Protein AF-A0A1E4FTL5-F1 (afdb_monomer_lite)

Secondary structure (DSSP, 8-state):
-------------------------------------EEETTEEE-TT-EEEETTEEEEE-TTS-EEE-SSPPS-EEETTEEE-TT-EEE-TTSSS-EEEEPTTS-EEEE-----

Radius of gyration: 32.44 Å; chains: 1; bounding box: 100×29×73 Å

Sequence (115 aa):
MEALMKRVFGHFLLTIFLASAVPVPAGEQPSFVEQRRCWLGSVSYSPGATARAGNAVMVCTADFTWSPTEAWASGCIHAGRFYAPGDLKRDFVQQEEATRCLLDGTWDVLLDERD

Structure (mmCIF, N/CA/C/O backbone):
data_AF-A0A1E4FTL5-F1
#
_entry.id   AF-A0A1E4FTL5-F1
#
loop_
_atom_site.group_PDB
_atom_site.id
_atom_site.type_symbol
_atom_site.label_atom_id
_atom_site.label_alt_id
_atom_site.label_comp_id
_atom_site.label_asym_id
_atom_site.label_entity_id
_atom_site.label_seq_id
_atom_site.pdbx_PDB_ins_code
_atom_site.Cartn_x
_atom_site.Cartn_y
_atom_site.Cartn_z
_atom_site.occupancy
_atom_site.B_iso_or_equiv
_atom_site.auth_seq_id
_atom_site.auth_comp_id
_atom_site.auth_asym_id
_atom_site.auth_atom_id
_atom_site.pdbx_PDB_model_num
ATOM 1 N N . MET A 1 1 ? -85.412 2.363 -22.809 1.00 32.53 1 MET A N 1
ATOM 2 C CA . MET A 1 1 ? -85.912 2.291 -24.198 1.00 32.53 1 MET A CA 1
ATOM 3 C C . MET A 1 1 ? -85.221 3.422 -24.942 1.00 32.53 1 MET A C 1
ATOM 5 O O . MET A 1 1 ? -85.556 4.564 -24.684 1.00 32.53 1 MET A O 1
ATOM 9 N N . GLU A 1 2 ? -84.006 3.177 -25.436 1.00 40.50 2 GLU A N 1
ATOM 10 C CA . GLU A 1 2 ? -83.690 2.745 -26.820 1.00 40.50 2 GLU A CA 1
ATOM 11 C C . GLU A 1 2 ? -83.562 3.948 -27.774 1.00 40.50 2 GLU A C 1
ATOM 13 O O . GLU A 1 2 ? -84.376 4.863 -27.713 1.00 40.50 2 GLU A O 1
ATOM 18 N N . ALA A 1 3 ? -82.567 3.870 -28.672 1.00 42.88 3 ALA A N 1
ATOM 19 C CA . ALA A 1 3 ? -82.222 4.795 -29.767 1.00 42.88 3 ALA A CA 1
ATOM 20 C C . ALA A 1 3 ? -81.357 6.025 -29.364 1.00 42.88 3 ALA A C 1
ATOM 22 O O . ALA A 1 3 ? -81.639 6.708 -28.394 1.00 42.88 3 ALA A O 1
ATOM 23 N N . LEU A 1 4 ? -80.282 6.420 -30.057 1.00 42.94 4 LEU A N 1
ATOM 24 C CA . LEU A 1 4 ? -79.728 5.980 -31.334 1.00 42.94 4 LEU A CA 1
ATOM 25 C C . LEU A 1 4 ? -78.285 6.496 -31.481 1.00 42.94 4 LEU A C 1
ATOM 27 O O . LEU A 1 4 ? -77.978 7.659 -31.233 1.00 42.94 4 LEU A O 1
ATOM 31 N N . MET A 1 5 ? -77.424 5.606 -31.952 1.00 49.00 5 MET A N 1
ATOM 32 C CA . MET A 1 5 ? -76.042 5.812 -32.368 1.00 49.00 5 MET A CA 1
ATOM 33 C C . MET 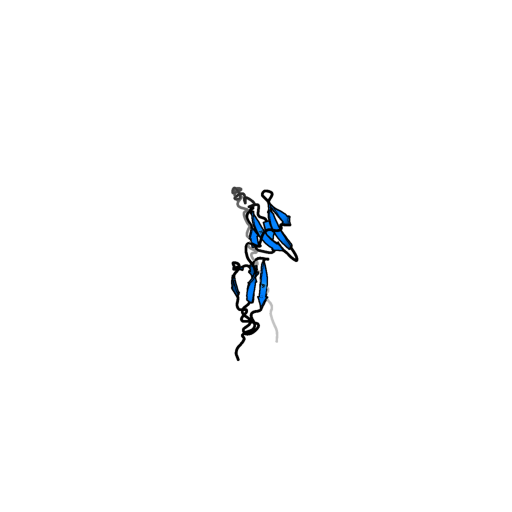A 1 5 ? -75.891 6.862 -33.484 1.00 49.00 5 MET A C 1
ATOM 35 O O . MET A 1 5 ? -76.590 6.792 -34.492 1.00 49.00 5 MET A O 1
ATOM 39 N N . LYS A 1 6 ? -74.890 7.750 -33.382 1.00 42.69 6 LYS A N 1
ATOM 40 C CA . LYS A 1 6 ? -74.298 8.440 -34.543 1.00 42.69 6 LYS A CA 1
ATOM 41 C C . LYS A 1 6 ? -72.782 8.557 -34.379 1.00 42.69 6 LYS A C 1
ATOM 43 O O . LYS A 1 6 ? -72.269 9.372 -33.623 1.00 42.69 6 LYS A O 1
ATOM 48 N N . ARG A 1 7 ? -72.082 7.674 -35.094 1.00 54.59 7 ARG A N 1
ATOM 49 C CA . ARG A 1 7 ? -70.632 7.688 -35.309 1.00 54.59 7 ARG A CA 1
ATOM 50 C C . ARG A 1 7 ? -70.252 8.941 -36.100 1.00 54.59 7 ARG A C 1
ATOM 52 O O . ARG A 1 7 ? -70.823 9.163 -37.163 1.00 54.59 7 ARG A O 1
ATOM 59 N N . VAL A 1 8 ? -69.246 9.683 -35.645 1.00 53.75 8 VAL A N 1
ATOM 60 C CA . VAL A 1 8 ? -68.483 10.598 -36.504 1.00 53.75 8 VAL A CA 1
ATOM 61 C C . VAL A 1 8 ? -67.003 10.311 -36.284 1.00 53.75 8 VAL A C 1
ATOM 63 O O . VAL A 1 8 ? -66.440 10.561 -35.224 1.00 53.75 8 VAL A O 1
ATOM 66 N N . PHE A 1 9 ? -66.420 9.689 -37.303 1.00 54.00 9 PHE A N 1
ATOM 67 C CA . PHE A 1 9 ? -64.992 9.482 -37.503 1.00 54.00 9 PHE A CA 1
ATOM 68 C C . PHE A 1 9 ? -64.299 10.853 -37.583 1.00 54.00 9 PHE A C 1
ATOM 70 O O . PHE A 1 9 ? -64.701 11.686 -38.393 1.00 54.00 9 PHE A O 1
ATOM 77 N N . GLY A 1 10 ? -63.268 11.095 -36.774 1.00 45.31 10 GLY A N 1
ATOM 78 C CA . GLY A 1 10 ? -62.590 12.393 -36.719 1.00 45.31 10 GLY A CA 1
ATOM 79 C C . GLY A 1 10 ? -61.112 12.268 -36.370 1.00 45.31 10 GLY A C 1
ATOM 80 O O . GLY A 1 10 ? -60.734 12.501 -35.233 1.00 45.31 10 GLY A O 1
ATOM 81 N N . HIS A 1 11 ? -60.318 11.844 -37.357 1.00 50.56 11 HIS A N 1
ATOM 82 C CA . HIS A 1 11 ? -58.875 12.066 -37.539 1.00 50.56 11 HIS A CA 1
ATOM 83 C C . HIS A 1 11 ? -58.004 12.213 -36.276 1.00 50.56 11 HIS A C 1
ATOM 85 O O . HIS A 1 11 ? -57.739 13.315 -35.800 1.00 50.56 11 HIS A O 1
ATOM 91 N N . PHE A 1 12 ? -57.447 11.089 -35.819 1.00 51.59 12 PHE A N 1
ATOM 92 C CA . PHE A 1 12 ? -56.285 11.079 -34.932 1.00 51.59 12 PHE A CA 1
ATOM 93 C C . PHE A 1 12 ? -55.058 11.516 -35.754 1.00 51.59 12 PHE A C 1
ATOM 95 O O . PHE A 1 12 ? -54.462 10.718 -36.477 1.00 51.59 12 PHE A O 1
ATOM 102 N N . LEU A 1 13 ? -54.736 12.812 -35.729 1.00 55.56 13 LEU A N 1
ATOM 103 C CA . LEU A 1 13 ? -53.515 13.359 -36.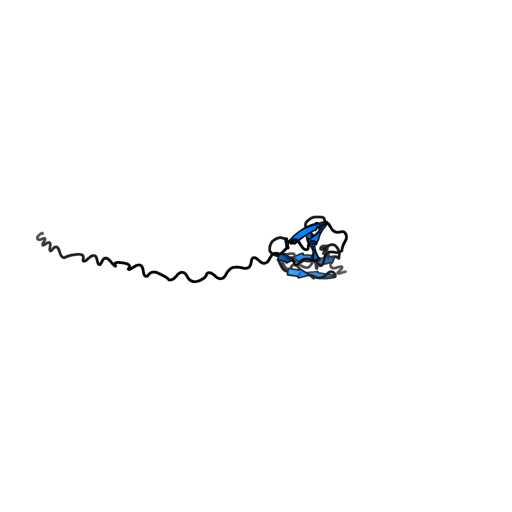324 1.00 55.56 13 LEU A CA 1
ATOM 104 C C . LEU A 1 13 ? -52.303 12.812 -35.555 1.00 55.56 13 LEU A C 1
ATOM 106 O O . LEU A 1 13 ? -51.952 13.308 -34.488 1.00 55.56 13 LEU A O 1
ATOM 110 N N . LEU A 1 14 ? -51.678 11.767 -36.098 1.00 55.28 14 LEU A N 1
ATOM 111 C CA . LEU A 1 14 ? -50.377 11.276 -35.656 1.00 55.28 14 LEU A CA 1
ATOM 112 C C . LEU A 1 14 ? -49.299 12.243 -36.167 1.00 55.28 14 LEU A C 1
ATOM 114 O O . LEU A 1 14 ? -48.852 12.149 -37.309 1.00 55.28 14 LEU A O 1
ATOM 118 N N . THR A 1 15 ? -48.891 13.198 -35.336 1.00 60.56 15 THR A N 1
ATOM 119 C CA . THR A 1 15 ? -47.719 14.044 -35.585 1.00 60.56 15 THR A CA 1
ATOM 120 C C . THR A 1 15 ? -46.451 13.204 -35.447 1.00 60.56 15 THR A C 1
ATOM 122 O O . THR A 1 15 ? -45.962 12.943 -34.351 1.00 60.56 15 THR A O 1
ATOM 125 N N . ILE A 1 16 ? -45.907 12.763 -36.580 1.00 66.81 16 ILE A N 1
ATOM 126 C CA . ILE A 1 16 ? -44.579 12.151 -36.649 1.00 66.81 16 ILE A CA 1
ATOM 127 C C . ILE A 1 16 ? -43.552 13.275 -36.473 1.00 66.81 16 ILE A C 1
ATOM 129 O O . ILE A 1 16 ? -43.338 14.080 -37.378 1.00 66.81 16 ILE A O 1
ATOM 133 N N . PHE A 1 17 ? -42.915 13.341 -35.303 1.00 57.47 17 PHE A N 1
ATOM 134 C CA . PHE A 1 17 ? -41.693 14.121 -35.122 1.00 57.47 17 PHE A CA 1
ATOM 135 C C . PHE A 1 17 ? -40.572 13.444 -35.923 1.00 57.47 17 PHE A C 1
ATOM 137 O O . PHE A 1 17 ? -40.035 12.420 -35.504 1.00 57.47 17 PHE A O 1
ATOM 144 N N . LEU A 1 18 ? -40.219 13.998 -37.088 1.00 62.72 18 LEU A N 1
ATOM 145 C CA . LEU A 1 18 ? -38.964 13.650 -37.751 1.00 62.72 18 LEU A CA 1
ATOM 146 C C . LEU A 1 18 ? -37.811 14.200 -36.905 1.00 62.72 18 LEU A C 1
ATOM 148 O O . LEU A 1 18 ? -37.569 15.405 -36.875 1.00 62.72 18 LEU A O 1
ATOM 152 N N . ALA A 1 19 ? -37.094 13.311 -36.219 1.00 64.75 19 ALA A N 1
ATOM 153 C CA . ALA A 1 19 ? -35.821 13.640 -35.598 1.00 64.75 19 ALA A CA 1
ATOM 154 C C . ALA A 1 19 ? -34.792 13.909 -36.707 1.00 64.75 19 ALA A C 1
ATOM 156 O O . ALA A 1 19 ? -34.275 12.984 -37.332 1.00 64.75 19 ALA A O 1
ATOM 157 N N . SER A 1 20 ? -34.503 15.180 -36.984 1.00 62.09 20 SER A N 1
ATOM 158 C CA . SER A 1 20 ? -33.351 15.549 -37.802 1.00 62.09 20 SER A CA 1
ATOM 159 C C . SER A 1 20 ? -32.084 15.209 -37.018 1.00 62.09 20 SER A C 1
ATOM 161 O O . SER A 1 20 ? -31.793 15.850 -36.006 1.00 62.09 20 SER A O 1
ATOM 163 N N . ALA A 1 21 ? -31.342 14.195 -37.461 1.00 65.50 21 ALA A N 1
ATOM 164 C CA . ALA A 1 21 ? -30.012 13.911 -36.944 1.00 65.50 21 ALA A CA 1
ATOM 165 C C . ALA A 1 21 ? -29.097 15.095 -37.286 1.00 65.50 21 ALA A C 1
ATOM 167 O O . ALA A 1 21 ? -28.711 15.281 -38.439 1.00 65.50 21 ALA A O 1
ATOM 168 N N . VAL A 1 22 ? -28.799 15.934 -36.296 1.00 72.44 22 VAL A N 1
ATOM 169 C CA . VAL A 1 22 ? -27.805 16.999 -36.444 1.00 72.44 22 VAL A CA 1
ATOM 170 C C . VAL A 1 22 ? -26.428 16.330 -36.366 1.00 72.44 22 VAL A C 1
ATOM 172 O O . VAL A 1 22 ? -26.156 15.665 -35.363 1.00 72.44 22 VAL A O 1
ATOM 175 N N . PRO A 1 23 ? -25.564 16.434 -37.390 1.00 66.12 23 PRO A N 1
ATOM 176 C CA . PRO A 1 23 ? -24.225 15.869 -37.318 1.00 66.12 23 PRO A CA 1
ATOM 177 C C . PRO A 1 23 ? -23.425 16.620 -36.249 1.00 66.12 23 PRO A C 1
ATOM 179 O O . PRO A 1 23 ? -23.183 17.821 -36.362 1.00 66.12 23 PRO A O 1
ATOM 182 N N . VAL A 1 24 ? -23.039 15.910 -35.191 1.00 75.94 24 VAL A N 1
ATOM 183 C CA . VAL A 1 24 ? -22.119 16.429 -34.177 1.00 75.94 24 VAL A CA 1
ATOM 184 C C . VAL A 1 24 ? -20.709 16.375 -34.778 1.00 75.94 24 VAL A C 1
ATOM 186 O O . VAL A 1 24 ? -20.305 15.303 -35.235 1.00 75.94 24 VAL A O 1
ATOM 189 N N . PRO A 1 25 ? -19.951 17.488 -34.827 1.00 69.19 25 PRO A N 1
ATOM 190 C CA . PRO A 1 25 ? -18.556 17.438 -35.244 1.00 69.19 25 PRO A CA 1
ATOM 191 C C . PRO A 1 25 ? -17.786 16.541 -34.272 1.00 69.19 25 PRO A C 1
ATOM 193 O O . PRO A 1 25 ? -17.994 16.623 -33.061 1.00 69.19 25 PRO A O 1
ATOM 196 N N . ALA A 1 26 ? -16.919 15.676 -34.797 1.00 71.50 26 ALA A N 1
ATOM 197 C CA . ALA A 1 26 ? -16.037 14.847 -33.987 1.00 71.50 26 ALA A CA 1
ATOM 198 C C . ALA A 1 26 ? -15.146 15.763 -33.135 1.00 71.50 26 ALA A C 1
ATOM 200 O O . ALA A 1 26 ? -14.174 16.331 -33.624 1.00 71.50 26 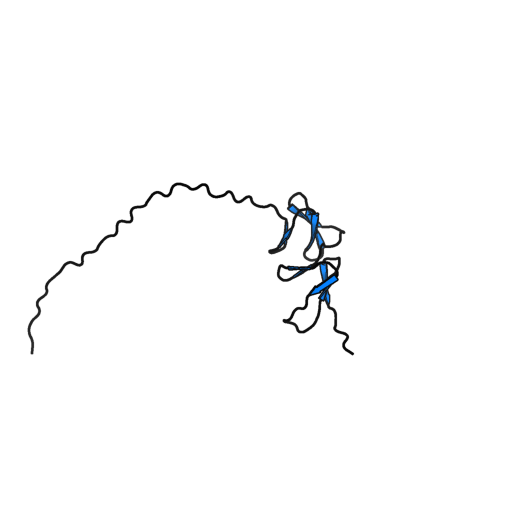ALA A O 1
ATOM 201 N N . GLY A 1 27 ? -15.536 15.977 -31.879 1.00 67.69 27 GLY A N 1
ATOM 202 C CA . GLY A 1 27 ? -14.694 16.646 -30.905 1.00 67.69 27 GLY A CA 1
ATOM 203 C C . GLY A 1 27 ? -13.501 15.750 -30.609 1.00 67.69 27 GLY A C 1
ATOM 204 O O . GLY A 1 27 ? -13.674 14.550 -30.397 1.00 67.69 27 GLY A O 1
ATOM 205 N N . GLU A 1 28 ? -12.305 16.330 -30.608 1.00 66.88 28 GLU A N 1
ATOM 206 C CA . GLU A 1 28 ? -11.085 15.671 -30.154 1.00 66.88 28 GLU A CA 1
ATOM 207 C C . GLU A 1 28 ? -11.338 15.138 -28.734 1.00 66.88 28 GLU A C 1
ATOM 209 O O . GLU A 1 28 ? -11.489 15.907 -27.780 1.00 66.88 28 GLU A O 1
ATOM 214 N N . GLN A 1 29 ? -11.480 13.818 -28.590 1.00 68.62 29 GLN A N 1
ATOM 215 C CA . GLN A 1 29 ? -11.573 13.207 -27.270 1.00 68.62 29 GLN A CA 1
ATOM 216 C C . GLN A 1 29 ? -10.260 13.513 -26.545 1.00 68.62 29 GLN A C 1
ATOM 218 O O . GLN A 1 29 ? -9.200 13.221 -27.105 1.00 68.62 29 GLN A O 1
ATOM 223 N N . PRO A 1 30 ? -10.289 14.084 -25.326 1.00 62.50 30 PRO A N 1
ATOM 224 C CA . PRO A 1 30 ? -9.066 14.287 -24.571 1.00 62.50 30 PRO A CA 1
ATOM 225 C C . PRO A 1 30 ? -8.389 12.927 -24.427 1.00 62.50 30 PRO A C 1
ATOM 227 O O . PRO A 1 30 ? -8.983 11.980 -23.905 1.00 62.50 30 PRO A O 1
ATOM 230 N N . SER A 1 31 ? -7.170 12.813 -24.948 1.00 62.12 31 SER A N 1
ATOM 231 C CA . SER A 1 31 ? -6.372 11.612 -24.781 1.00 62.12 31 SER A CA 1
ATOM 232 C C . SER A 1 31 ? -6.147 11.426 -23.285 1.00 62.12 31 SER A C 1
ATOM 234 O O . SER A 1 31 ? -5.483 12.222 -22.619 1.00 62.12 31 SER A O 1
ATOM 236 N N . PHE A 1 32 ? -6.764 10.390 -22.723 1.00 62.72 32 PHE A N 1
ATOM 237 C CA . PHE A 1 32 ? -6.435 9.963 -21.378 1.00 62.72 32 PHE A CA 1
ATOM 238 C C . PHE A 1 32 ? -4.991 9.470 -21.423 1.00 62.72 32 PHE A C 1
ATOM 240 O O . PHE A 1 32 ? -4.701 8.416 -21.987 1.00 62.72 32 PHE A O 1
ATOM 247 N N . VAL A 1 33 ? -4.067 10.260 -20.878 1.00 65.44 33 VAL A N 1
ATOM 248 C CA . VAL A 1 33 ? -2.725 9.762 -20.594 1.00 65.44 33 VAL A CA 1
ATOM 249 C C . VAL A 1 33 ? -2.898 8.742 -19.482 1.00 65.44 33 VAL A C 1
ATOM 251 O O . VAL A 1 33 ? -3.120 9.112 -18.329 1.00 65.44 33 VAL A O 1
ATOM 254 N N . GLU A 1 34 ? -2.835 7.460 -19.833 1.00 69.38 34 GLU A N 1
ATOM 255 C CA . GLU A 1 34 ? -2.833 6.382 -18.856 1.00 69.38 34 GLU A CA 1
ATOM 256 C C . GLU A 1 34 ? -1.616 6.569 -17.945 1.00 69.38 34 GLU A C 1
ATOM 258 O O . GLU A 1 34 ? -0.467 6.327 -18.324 1.00 69.38 34 GLU A O 1
ATOM 263 N N . GLN A 1 35 ? -1.854 7.106 -16.746 1.00 75.75 35 GLN A N 1
ATOM 264 C CA . GLN A 1 35 ? -0.799 7.276 -15.761 1.00 75.75 35 GLN A CA 1
ATOM 265 C C . GLN A 1 35 ? -0.361 5.888 -15.307 1.00 75.75 35 GLN A C 1
ATOM 267 O O . GLN A 1 35 ? -1.050 5.234 -14.525 1.00 75.75 35 GLN A O 1
ATOM 272 N N . ARG A 1 36 ? 0.804 5.447 -15.788 1.00 90.25 36 ARG A N 1
ATOM 273 C CA . ARG A 1 36 ? 1.412 4.202 -15.324 1.00 90.25 36 ARG A CA 1
ATOM 274 C C . ARG A 1 36 ? 1.737 4.330 -13.833 1.00 90.25 36 ARG A C 1
ATOM 276 O O . ARG A 1 36 ? 2.381 5.287 -13.401 1.00 90.25 36 ARG A O 1
ATOM 283 N N . ARG A 1 37 ? 1.226 3.390 -13.042 1.00 94.50 37 ARG A N 1
ATOM 284 C CA . ARG A 1 37 ? 1.365 3.294 -11.582 1.00 94.50 37 ARG A CA 1
ATOM 285 C C . ARG A 1 37 ? 1.383 1.821 -11.207 1.00 94.50 37 ARG A C 1
ATOM 287 O O . ARG A 1 37 ? 0.764 1.012 -11.897 1.00 94.50 37 ARG A O 1
ATOM 294 N N . CYS A 1 38 ? 2.010 1.491 -10.085 1.00 93.88 38 CYS A N 1
ATOM 295 C CA . CYS A 1 38 ? 1.749 0.202 -9.459 1.00 93.88 38 CYS A CA 1
ATOM 296 C C . CYS A 1 38 ? 0.447 0.296 -8.664 1.00 93.88 38 CYS A C 1
ATOM 298 O O . CYS A 1 38 ? 0.246 1.254 -7.919 1.00 93.88 38 CYS A O 1
ATOM 300 N N . TRP A 1 39 ? -0.434 -0.688 -8.807 1.00 91.88 39 TRP A N 1
ATOM 301 C CA . TRP A 1 39 ? -1.715 -0.717 -8.103 1.00 91.88 39 TRP A CA 1
ATOM 302 C C . TRP A 1 39 ? -1.727 -1.828 -7.057 1.00 91.88 39 TRP A C 1
ATOM 304 O O . TRP A 1 39 ? -1.290 -2.948 -7.329 1.00 91.88 39 TRP A O 1
ATOM 314 N N . LEU A 1 40 ? -2.237 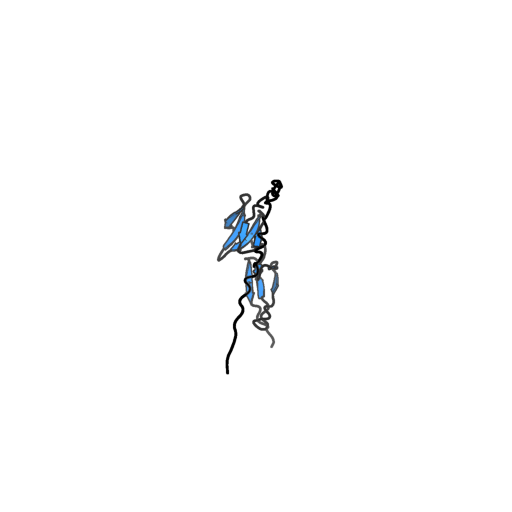-1.515 -5.867 1.00 88.00 40 LEU A N 1
ATOM 315 C CA . LEU A 1 40 ? -2.574 -2.485 -4.828 1.00 88.00 40 LEU A CA 1
ATOM 316 C C . LEU A 1 40 ? -4.020 -2.225 -4.395 1.00 88.00 40 LEU A C 1
ATOM 318 O O . LEU A 1 40 ? -4.314 -1.261 -3.684 1.00 88.00 40 LEU A O 1
ATOM 322 N N . GLY A 1 41 ? -4.943 -3.053 -4.886 1.00 86.12 41 GLY A N 1
ATOM 323 C CA . GLY A 1 41 ? -6.374 -2.766 -4.781 1.00 86.12 41 GLY A CA 1
ATOM 324 C C . GLY A 1 41 ? -6.717 -1.445 -5.478 1.00 86.12 41 GLY A C 1
ATOM 325 O O . GLY A 1 41 ? -6.386 -1.254 -6.644 1.00 86.12 41 GLY A O 1
ATOM 326 N N . SER A 1 42 ? -7.357 -0.522 -4.756 1.00 84.56 42 SER A N 1
ATOM 327 C CA . SER A 1 42 ? -7.742 0.806 -5.259 1.00 84.56 42 SER A CA 1
ATOM 328 C C . SER A 1 42 ? -6.702 1.906 -5.003 1.00 84.56 42 SER A C 1
ATOM 330 O O . SER A 1 42 ? -7.003 3.080 -5.210 1.00 84.56 42 SER A O 1
ATOM 332 N N . VAL A 1 43 ? -5.509 1.564 -4.504 1.00 88.12 43 VAL A N 1
ATOM 333 C CA . VAL A 1 43 ? -4.446 2.529 -4.181 1.00 88.12 43 VAL A CA 1
ATOM 334 C C . VAL A 1 43 ? -3.333 2.441 -5.222 1.00 88.12 43 VAL A C 1
ATOM 336 O O . VAL A 1 43 ? -2.859 1.3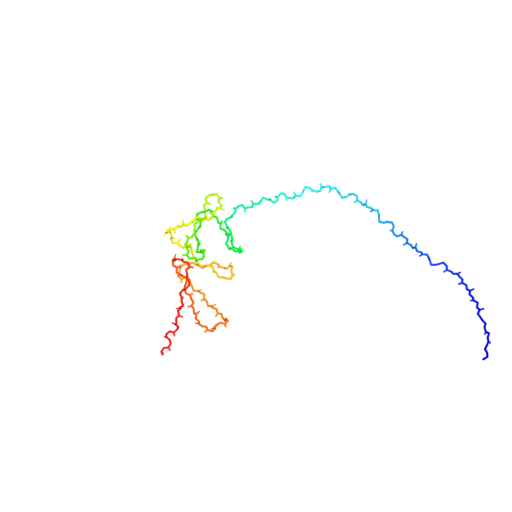51 -5.546 1.00 88.12 43 VAL A O 1
ATOM 339 N N . SER A 1 44 ? -2.910 3.596 -5.738 1.00 91.38 44 SER A N 1
ATOM 340 C CA . SER A 1 44 ? -1.813 3.717 -6.701 1.00 91.38 44 SER A CA 1
ATOM 341 C C . SER A 1 44 ? -0.508 4.146 -6.038 1.00 91.38 44 SER A C 1
ATOM 343 O O . SER A 1 44 ? -0.511 5.015 -5.167 1.00 91.38 44 SER A O 1
ATOM 345 N N . TYR A 1 45 ? 0.607 3.634 -6.548 1.00 92.81 45 TYR A N 1
ATOM 346 C CA . TYR A 1 45 ? 1.956 3.902 -6.070 1.00 92.81 45 TYR A CA 1
ATOM 347 C C . TYR A 1 45 ? 2.859 4.360 -7.214 1.00 92.81 45 TYR A C 1
ATOM 349 O O . TYR A 1 45 ? 2.770 3.877 -8.347 1.00 92.81 45 TYR A O 1
ATOM 357 N N . SER A 1 46 ? 3.739 5.307 -6.900 1.00 94.38 46 SER A N 1
ATOM 358 C CA . SER A 1 46 ? 4.825 5.726 -7.787 1.00 94.38 46 SER A CA 1
ATOM 359 C C . SER A 1 46 ? 6.022 4.778 -7.661 1.00 94.38 46 SER A C 1
ATOM 361 O O . SER A 1 46 ? 6.189 4.162 -6.604 1.00 94.38 46 SER A O 1
ATOM 363 N N . PRO A 1 47 ? 6.887 4.696 -8.688 1.00 96.31 47 PRO A N 1
ATOM 364 C CA . PRO A 1 47 ? 8.158 3.989 -8.585 1.00 96.31 47 PRO A CA 1
ATOM 365 C C . PRO A 1 47 ? 8.954 4.373 -7.330 1.00 96.31 47 PRO A C 1
ATOM 367 O O . PRO A 1 47 ? 8.990 5.541 -6.942 1.00 96.31 47 PRO A O 1
ATOM 370 N N . GLY A 1 48 ? 9.575 3.381 -6.696 1.00 96.19 48 GLY A N 1
ATOM 371 C CA . GLY A 1 48 ? 10.324 3.491 -5.444 1.00 96.19 48 GLY A CA 1
ATOM 372 C C . GLY A 1 48 ? 9.485 3.324 -4.175 1.00 96.19 48 GLY A C 1
ATOM 373 O O . GLY A 1 48 ? 10.045 3.016 -3.127 1.00 96.19 48 GLY A O 1
ATOM 374 N N . ALA A 1 49 ? 8.159 3.477 -4.243 1.00 95.62 49 ALA A N 1
ATOM 375 C CA . ALA A 1 49 ? 7.308 3.270 -3.076 1.00 95.62 49 ALA A CA 1
ATOM 376 C C . ALA A 1 49 ? 7.270 1.791 -2.666 1.00 95.62 49 ALA A C 1
ATOM 378 O O . ALA A 1 49 ? 7.227 0.902 -3.524 1.00 95.62 49 ALA A O 1
ATOM 379 N N . THR A 1 50 ? 7.238 1.540 -1.356 1.00 96.94 50 THR A N 1
ATOM 380 C CA . THR A 1 50 ? 7.152 0.192 -0.785 1.00 96.94 50 THR A CA 1
ATOM 381 C C . THR A 1 50 ? 5.822 -0.024 -0.076 1.00 96.94 50 THR A C 1
ATOM 383 O O . THR A 1 50 ? 5.347 0.829 0.674 1.00 96.94 50 THR A O 1
ATOM 386 N N . ALA A 1 51 ? 5.205 -1.180 -0.285 1.00 95.25 51 ALA A N 1
ATOM 387 C CA . ALA A 1 51 ? 3.948 -1.542 0.358 1.00 95.25 51 ALA A CA 1
ATOM 388 C C . ALA A 1 51 ? 3.928 -3.032 0.678 1.00 95.25 51 ALA A C 1
ATOM 390 O O . ALA A 1 51 ? 4.463 -3.845 -0.078 1.00 95.25 51 ALA A O 1
ATOM 391 N N . ARG A 1 52 ? 3.280 -3.401 1.785 1.00 95.00 52 ARG A N 1
ATOM 392 C CA . ARG A 1 52 ? 3.023 -4.809 2.068 1.00 95.00 52 ARG A CA 1
ATOM 393 C C . ARG A 1 52 ? 1.912 -5.321 1.155 1.00 95.00 52 ARG A C 1
ATOM 395 O O . ARG A 1 52 ? 0.818 -4.760 1.140 1.00 95.00 52 ARG A O 1
ATOM 402 N N . ALA A 1 53 ? 2.184 -6.398 0.427 1.00 91.12 53 ALA A N 1
ATOM 403 C CA . ALA A 1 53 ? 1.202 -7.114 -0.375 1.00 91.12 53 ALA A CA 1
ATOM 404 C C . ALA A 1 53 ? 1.228 -8.593 0.028 1.00 91.12 53 ALA A C 1
ATOM 406 O O . ALA A 1 53 ? 2.191 -9.313 -0.233 1.00 91.12 53 ALA A O 1
ATOM 407 N N . GLY A 1 54 ? 0.177 -9.043 0.716 1.00 88.06 54 GLY A N 1
ATOM 408 C CA . GLY A 1 54 ? 0.147 -10.382 1.301 1.00 88.06 54 GLY A CA 1
ATOM 409 C C . GLY A 1 54 ? 1.217 -10.559 2.385 1.00 88.06 54 GLY A C 1
ATOM 410 O O . GLY A 1 54 ? 1.228 -9.842 3.388 1.00 88.06 54 GLY A O 1
ATOM 411 N N . ASN A 1 55 ? 2.104 -11.536 2.196 1.00 90.94 55 ASN A N 1
ATOM 412 C CA . ASN A 1 55 ? 3.138 -11.921 3.160 1.00 90.94 55 ASN A CA 1
ATOM 413 C C . ASN A 1 55 ? 4.507 -11.256 2.929 1.00 90.94 55 ASN A C 1
ATOM 415 O O . ASN A 1 55 ? 5.425 -11.537 3.693 1.00 90.94 55 ASN A O 1
ATOM 419 N N . ALA A 1 56 ? 4.650 -10.396 1.918 1.00 95.56 56 ALA A N 1
ATOM 420 C CA . ALA A 1 56 ? 5.917 -9.754 1.575 1.00 95.56 56 ALA A CA 1
ATOM 421 C C . ALA A 1 56 ? 5.780 -8.230 1.466 1.00 95.56 56 ALA 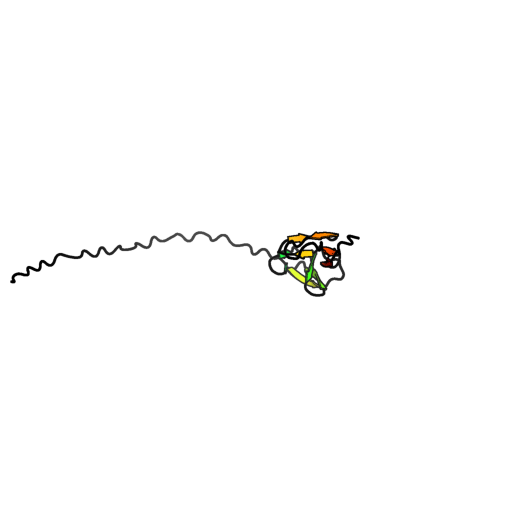A C 1
ATOM 423 O O . ALA A 1 56 ? 4.696 -7.697 1.202 1.00 95.56 56 ALA A O 1
ATOM 424 N N . VAL A 1 57 ? 6.903 -7.529 1.634 1.00 97.06 57 VAL A N 1
ATOM 425 C CA . VAL A 1 57 ? 7.031 -6.129 1.224 1.00 97.06 57 VAL A CA 1
ATOM 426 C C . VAL A 1 57 ? 7.450 -6.100 -0.239 1.00 97.06 57 VAL A C 1
ATOM 428 O O . VAL A 1 57 ? 8.373 -6.796 -0.662 1.00 97.06 57 VAL A O 1
ATOM 431 N N . MET A 1 58 ? 6.744 -5.289 -1.018 1.00 97.31 58 MET A N 1
ATOM 432 C CA . MET A 1 58 ? 6.983 -5.105 -2.441 1.00 97.31 58 MET A CA 1
ATOM 433 C C . MET A 1 58 ? 7.425 -3.669 -2.700 1.00 97.31 58 MET A C 1
ATOM 435 O O . MET A 1 58 ? 6.943 -2.743 -2.049 1.00 97.31 58 MET A O 1
ATOM 439 N N . VAL A 1 59 ? 8.299 -3.475 -3.683 1.00 97.75 59 VAL A N 1
ATOM 440 C CA . VAL A 1 59 ? 8.669 -2.165 -4.226 1.00 97.75 59 VAL A CA 1
ATOM 441 C C . VAL A 1 59 ? 8.057 -1.989 -5.612 1.00 97.75 59 VAL A C 1
ATOM 443 O O . VAL A 1 59 ? 8.071 -2.914 -6.428 1.00 97.75 59 VAL A O 1
ATOM 446 N N . CYS A 1 60 ? 7.514 -0.802 -5.878 1.00 97.38 60 CYS A N 1
ATOM 447 C CA . CYS A 1 60 ? 7.101 -0.413 -7.221 1.00 97.38 60 CYS A CA 1
ATOM 448 C C . CYS A 1 60 ? 8.354 -0.083 -8.039 1.00 97.38 60 CYS A C 1
ATOM 450 O O . CYS A 1 60 ? 9.072 0.865 -7.723 1.00 97.38 60 CYS A O 1
ATOM 452 N N . THR A 1 61 ? 8.659 -0.869 -9.064 1.00 97.00 61 THR A N 1
ATOM 453 C CA . THR A 1 61 ? 9.845 -0.660 -9.905 1.00 97.00 61 THR A CA 1
ATOM 454 C C . THR A 1 61 ? 9.658 0.535 -10.848 1.00 97.00 61 THR A C 1
ATOM 456 O O . THR A 1 61 ? 8.553 1.057 -11.019 1.00 97.00 61 THR A O 1
ATOM 459 N N . ALA A 1 62 ? 10.741 0.966 -11.500 1.00 96.06 62 ALA A N 1
ATOM 460 C CA . ALA A 1 62 ? 10.688 1.996 -12.543 1.00 96.06 62 ALA A CA 1
ATOM 461 C C . ALA A 1 62 ? 9.796 1.602 -13.738 1.00 96.06 62 ALA A C 1
ATOM 463 O O . ALA A 1 62 ? 9.245 2.478 -14.402 1.00 96.06 62 ALA A O 1
ATOM 464 N N . ASP A 1 63 ? 9.603 0.299 -13.957 1.00 95.88 63 ASP A N 1
ATOM 465 C CA . ASP A 1 63 ? 8.754 -0.258 -15.013 1.00 95.88 63 ASP A CA 1
ATOM 466 C C . ASP A 1 63 ? 7.290 -0.436 -14.580 1.00 95.88 63 ASP A C 1
ATOM 468 O O . ASP A 1 63 ? 6.492 -1.027 -15.306 1.00 95.88 63 ASP A O 1
ATOM 472 N N . PHE A 1 64 ? 6.915 0.106 -13.416 1.00 95.50 64 PHE A N 1
ATOM 473 C CA . PHE A 1 64 ? 5.563 0.041 -12.854 1.00 95.50 64 PHE A CA 1
ATOM 474 C C . PHE A 1 64 ? 5.091 -1.390 -12.556 1.00 95.50 64 PHE A C 1
ATOM 476 O O . PHE A 1 64 ? 3.903 -1.702 -12.647 1.00 95.50 64 PHE A O 1
ATOM 483 N N . THR A 1 65 ? 6.024 -2.257 -12.163 1.00 94.69 65 THR A N 1
ATOM 484 C CA . THR A 1 65 ? 5.749 -3.621 -11.702 1.00 94.69 65 THR A CA 1
ATOM 485 C C . THR A 1 65 ? 6.094 -3.774 -10.223 1.00 94.69 65 THR A C 1
ATOM 487 O O . THR A 1 65 ? 6.891 -3.016 -9.673 1.00 94.69 65 THR A O 1
ATOM 490 N N . TRP A 1 66 ? 5.492 -4.760 -9.560 1.00 95.81 66 TRP A N 1
ATOM 491 C CA . TRP A 1 66 ? 5.835 -5.101 -8.182 1.00 95.81 66 TRP A CA 1
ATOM 492 C C . TRP A 1 66 ? 6.987 -6.105 -8.145 1.00 95.81 66 TRP A C 1
ATOM 494 O O . TRP A 1 66 ? 6.926 -7.138 -8.809 1.00 95.81 66 TRP A O 1
ATOM 504 N N . SER A 1 67 ? 7.998 -5.835 -7.320 1.00 97.19 67 SER A N 1
ATOM 505 C CA . SER A 1 67 ? 9.077 -6.779 -7.002 1.00 97.19 67 SER A CA 1
ATOM 506 C C . SER A 1 67 ? 9.205 -6.944 -5.486 1.00 97.19 67 SER A C 1
ATOM 508 O O . SER A 1 67 ? 9.087 -5.939 -4.784 1.00 97.19 67 SER A O 1
ATOM 510 N N . PRO A 1 68 ? 9.469 -8.154 -4.959 1.00 97.31 68 PRO A N 1
ATOM 511 C CA . PRO A 1 68 ? 9.797 -8.333 -3.547 1.00 97.31 68 PRO A CA 1
ATOM 512 C C . PRO A 1 68 ? 11.022 -7.509 -3.144 1.00 97.31 68 PRO A C 1
ATOM 514 O O . PRO A 1 68 ? 11.908 -7.259 -3.968 1.00 97.31 68 PRO A O 1
ATOM 517 N N . THR A 1 69 ? 11.068 -7.090 -1.883 1.00 97.06 69 THR A N 1
ATOM 518 C CA . THR A 1 69 ? 12.191 -6.349 -1.305 1.00 97.06 69 THR A CA 1
ATOM 519 C C . THR A 1 69 ? 12.345 -6.656 0.183 1.00 97.06 69 THR A C 1
ATOM 521 O O . THR A 1 69 ? 11.367 -6.949 0.864 1.00 97.06 69 THR A O 1
ATOM 524 N N . GLU A 1 70 ? 13.572 -6.526 0.683 1.00 96.31 70 GLU A N 1
ATOM 525 C CA . GLU A 1 70 ? 13.906 -6.590 2.116 1.00 96.31 70 GLU A CA 1
ATOM 526 C C . GLU A 1 70 ? 13.831 -5.210 2.798 1.00 96.31 70 GLU A C 1
ATOM 528 O O . GLU A 1 70 ? 14.103 -5.066 3.989 1.00 96.31 70 GLU A O 1
ATOM 533 N N . ALA A 1 71 ? 13.498 -4.158 2.042 1.00 96.38 71 ALA A N 1
ATOM 534 C CA . ALA A 1 71 ? 13.272 -2.833 2.602 1.00 96.38 71 ALA A CA 1
ATOM 535 C C . ALA A 1 71 ? 11.994 -2.798 3.455 1.00 96.38 71 ALA A C 1
ATOM 537 O O . ALA A 1 71 ? 11.065 -3.581 3.262 1.00 96.38 71 ALA A O 1
ATOM 538 N N . TRP A 1 72 ? 11.917 -1.831 4.367 1.00 97.19 72 TRP A N 1
ATOM 539 C CA . TRP A 1 72 ? 10.697 -1.584 5.133 1.00 97.19 72 TRP A CA 1
ATOM 540 C C . TRP A 1 72 ? 9.550 -1.115 4.235 1.00 97.19 72 TRP A C 1
ATOM 542 O O . TRP A 1 72 ? 9.756 -0.482 3.191 1.00 97.19 72 TRP A O 1
ATOM 552 N N . ALA A 1 73 ? 8.323 -1.409 4.656 1.00 96.31 73 ALA A N 1
ATOM 553 C CA . ALA A 1 73 ? 7.141 -0.854 4.023 1.00 96.31 73 ALA A CA 1
ATOM 554 C C . ALA A 1 73 ? 7.083 0.655 4.289 1.00 96.31 73 ALA A C 1
ATOM 556 O O . ALA A 1 73 ? 7.466 1.132 5.356 1.00 96.31 73 ALA A O 1
ATOM 557 N N . SER A 1 74 ? 6.556 1.417 3.329 1.00 94.69 74 SER A N 1
ATOM 558 C CA . SER A 1 74 ? 6.397 2.863 3.500 1.00 94.69 74 SER A CA 1
ATOM 559 C C . SER A 1 74 ? 5.351 3.176 4.571 1.00 94.69 74 SER A C 1
ATOM 561 O O . SER A 1 74 ? 5.373 4.257 5.145 1.00 94.69 74 SER A O 1
ATOM 563 N N . GLY A 1 75 ? 4.448 2.232 4.843 1.00 95.00 75 GLY A N 1
ATOM 564 C CA . GLY A 1 75 ? 3.406 2.323 5.852 1.00 95.00 75 GLY A CA 1
ATOM 565 C C . GLY A 1 75 ? 2.343 1.248 5.650 1.00 95.00 75 GLY A C 1
ATOM 566 O O . GLY A 1 75 ? 2.535 0.289 4.895 1.00 95.00 75 GLY A O 1
ATOM 567 N N . CYS A 1 76 ? 1.202 1.434 6.299 1.00 93.81 76 CYS A N 1
ATOM 568 C CA . CYS A 1 76 ? 0.072 0.520 6.268 1.00 93.81 76 CYS A CA 1
ATOM 569 C C . CYS A 1 76 ? -1.102 1.153 5.522 1.00 93.81 76 CYS A C 1
ATOM 571 O O . CYS A 1 76 ? -1.354 2.355 5.630 1.00 93.81 76 CYS A O 1
ATOM 573 N N . ILE A 1 77 ? -1.856 0.333 4.789 1.00 90.62 77 ILE A N 1
ATOM 574 C CA . ILE A 1 77 ? -3.104 0.759 4.153 1.00 90.62 77 ILE A CA 1
ATOM 575 C C . ILE A 1 77 ? -4.288 0.173 4.907 1.00 90.62 77 ILE A C 1
ATOM 577 O O . ILE A 1 77 ? -4.322 -1.017 5.224 1.00 90.62 77 ILE A O 1
ATOM 581 N N . HIS A 1 78 ? -5.292 1.004 5.165 1.00 87.62 78 HIS A N 1
ATOM 582 C CA . HIS A 1 78 ? -6.578 0.557 5.678 1.00 87.62 78 HIS A CA 1
ATOM 583 C C . HIS A 1 78 ? -7.698 1.435 5.121 1.00 87.62 78 HIS A C 1
ATOM 585 O O . HIS A 1 78 ? -7.588 2.658 5.138 1.00 87.62 78 HIS A O 1
ATOM 591 N N . ALA A 1 79 ? -8.756 0.811 4.590 1.00 85.88 79 ALA A N 1
ATOM 592 C CA . ALA A 1 79 ? -9.898 1.505 3.983 1.00 85.88 79 ALA A CA 1
ATOM 593 C C . ALA A 1 79 ? -9.493 2.597 2.962 1.00 85.88 79 ALA A C 1
ATOM 595 O O . ALA A 1 79 ? -10.041 3.696 2.950 1.00 85.88 79 ALA A O 1
ATOM 596 N N . GLY A 1 80 ? -8.478 2.314 2.134 1.00 84.94 80 GLY A N 1
ATOM 597 C CA . GLY A 1 80 ? -7.963 3.249 1.122 1.00 84.94 80 GLY A CA 1
ATOM 598 C C . GLY A 1 80 ? -7.141 4.423 1.670 1.00 84.94 80 GLY A C 1
ATOM 599 O O . GLY A 1 80 ? -6.736 5.288 0.897 1.00 84.94 80 GLY A O 1
ATOM 600 N N . ARG A 1 81 ? -6.874 4.468 2.980 1.00 87.56 81 ARG A N 1
ATOM 601 C CA . ARG A 1 81 ? -6.045 5.490 3.631 1.00 87.56 81 ARG A CA 1
ATOM 602 C C . ARG A 1 81 ? -4.666 4.940 3.967 1.00 87.56 81 ARG A C 1
ATOM 604 O O . ARG A 1 81 ? -4.530 3.765 4.305 1.00 87.56 81 ARG A O 1
ATOM 611 N N . PHE A 1 82 ? -3.672 5.817 3.896 1.00 90.44 82 PHE A N 1
ATOM 612 C CA . PHE A 1 82 ? -2.292 5.539 4.275 1.00 90.44 82 PHE A CA 1
ATOM 613 C C . PHE A 1 82 ? -2.014 5.969 5.718 1.00 90.44 82 PHE A C 1
ATOM 615 O O . PHE A 1 82 ? -2.512 7.005 6.160 1.00 90.44 82 PHE A O 1
ATOM 622 N N . TYR A 1 83 ? -1.195 5.174 6.403 1.00 93.06 83 TYR A N 1
ATOM 623 C CA . TYR A 1 83 ? -0.720 5.380 7.766 1.00 93.06 83 TYR A CA 1
ATOM 624 C C . TYR A 1 83 ? 0.788 5.139 7.793 1.00 93.06 83 TYR A C 1
ATOM 626 O O . TYR A 1 83 ? 1.245 4.081 7.353 1.00 93.06 83 TYR A O 1
ATOM 634 N N . ALA A 1 84 ? 1.557 6.103 8.285 1.00 94.69 84 ALA A N 1
ATOM 635 C CA . ALA A 1 84 ? 2.992 5.950 8.465 1.00 94.69 84 ALA A CA 1
ATOM 636 C C . ALA A 1 84 ? 3.292 4.932 9.583 1.00 94.69 84 ALA A C 1
ATOM 638 O O . ALA A 1 84 ? 2.463 4.726 10.475 1.00 94.69 84 ALA A O 1
ATOM 639 N N . PRO A 1 85 ? 4.473 4.293 9.588 1.00 94.62 85 PRO A N 1
ATOM 640 C CA . PRO A 1 85 ? 4.887 3.463 10.710 1.00 94.62 85 PRO A CA 1
ATOM 641 C C . PRO A 1 85 ? 4.813 4.235 12.032 1.00 94.62 85 PRO A C 1
ATOM 643 O O . PRO A 1 85 ? 5.307 5.355 12.143 1.00 94.62 85 PRO A O 1
ATOM 646 N N . GLY A 1 86 ? 4.184 3.627 13.034 1.00 93.75 86 GLY A N 1
ATOM 647 C CA . GLY A 1 86 ? 3.891 4.244 14.325 1.00 93.75 86 GLY A CA 1
ATOM 648 C C . GLY A 1 86 ? 2.517 4.910 14.425 1.00 93.75 86 GLY A C 1
ATOM 649 O O . GLY A 1 86 ? 2.039 5.067 15.550 1.00 93.75 86 GLY A O 1
ATOM 650 N N . ASP A 1 87 ? 1.860 5.229 13.304 1.00 94.81 87 ASP A N 1
ATOM 651 C CA . ASP A 1 87 ? 0.505 5.783 13.311 1.00 94.81 87 ASP A CA 1
ATOM 652 C C . ASP A 1 87 ? -0.493 4.788 13.906 1.00 94.81 87 ASP A C 1
ATOM 654 O O . ASP A 1 87 ? -0.387 3.567 13.738 1.00 94.81 87 ASP A O 1
ATOM 658 N N . LEU A 1 88 ? -1.505 5.344 14.569 1.00 91.38 88 LEU A N 1
ATOM 659 C CA . LEU A 1 88 ? -2.614 4.595 15.136 1.00 91.38 88 LEU A CA 1
ATOM 660 C C . LEU A 1 88 ? -3.851 4.744 14.254 1.00 91.38 88 LEU A C 1
ATOM 662 O O . LEU A 1 88 ? -4.205 5.848 13.831 1.00 91.38 88 LEU A O 1
ATOM 666 N N . LYS A 1 89 ? -4.573 3.644 14.058 1.00 89.25 89 LYS A N 1
ATOM 667 C CA . LYS A 1 89 ? -5.985 3.689 13.668 1.00 89.25 89 LYS A CA 1
ATOM 668 C C . LYS A 1 89 ? -6.830 3.136 14.810 1.00 89.25 89 LYS A C 1
ATOM 670 O O . LYS A 1 89 ? -6.432 2.175 15.462 1.00 89.25 89 LYS A O 1
ATOM 675 N N . ARG A 1 90 ? -7.999 3.733 15.033 1.00 83.75 90 ARG A N 1
ATOM 676 C CA . ARG A 1 90 ? -9.064 3.137 15.847 1.00 83.75 90 ARG A CA 1
ATOM 677 C C . ARG A 1 90 ? -10.179 2.716 14.910 1.00 83.75 90 ARG A C 1
ATOM 679 O O . ARG A 1 90 ? -10.674 3.546 14.147 1.00 83.75 90 ARG A O 1
ATOM 686 N N . ASP A 1 91 ? -10.544 1.445 14.957 1.00 72.12 91 ASP A N 1
ATOM 687 C CA . ASP A 1 91 ? -11.742 0.960 14.287 1.00 72.12 91 ASP A CA 1
ATOM 688 C C . ASP A 1 91 ? -12.924 1.094 15.255 1.00 72.12 91 ASP A C 1
ATOM 690 O O . ASP A 1 91 ? -13.009 0.402 16.269 1.00 72.12 91 ASP A O 1
ATOM 694 N N . PHE A 1 92 ? -13.827 2.033 14.972 1.00 63.12 92 PHE A N 1
ATOM 695 C CA . PHE A 1 92 ? -14.993 2.289 15.822 1.00 63.12 92 PHE A CA 1
ATOM 696 C C . PHE A 1 92 ? -16.056 1.184 15.725 1.00 63.12 92 PHE A C 1
ATOM 698 O O . PHE A 1 92 ? -16.984 1.177 16.531 1.00 63.12 92 PHE A O 1
ATOM 705 N N . VAL A 1 93 ? -15.934 0.247 14.773 1.00 63.16 93 VAL A N 1
ATOM 706 C CA . VAL A 1 93 ? -16.863 -0.887 14.627 1.00 63.16 93 VAL A CA 1
ATOM 707 C C . VAL A 1 93 ? -16.584 -1.985 15.660 1.00 63.16 93 VAL A C 1
ATOM 709 O O . VAL A 1 93 ? -17.504 -2.701 16.042 1.00 63.16 93 VAL A O 1
ATOM 712 N N . GLN A 1 94 ? -15.347 -2.094 16.156 1.00 58.44 94 GLN A N 1
ATOM 713 C CA . GLN A 1 94 ? -14.917 -3.182 17.047 1.00 58.44 94 GLN A CA 1
ATOM 714 C C . GLN A 1 94 ? -14.692 -2.752 18.506 1.00 58.44 94 GLN A C 1
ATOM 716 O O . GLN A 1 94 ? -14.218 -3.556 19.292 1.00 58.44 94 GLN A O 1
ATOM 721 N N . GLN A 1 95 ? -15.073 -1.525 18.883 1.00 54.50 95 GLN A N 1
ATOM 722 C CA . GLN A 1 95 ? -14.903 -0.975 20.238 1.00 54.50 95 GLN A CA 1
ATOM 723 C C . GLN A 1 95 ? -13.479 -1.148 20.818 1.00 54.50 95 GLN A C 1
ATOM 725 O O . GLN A 1 95 ? -13.214 -2.018 21.634 1.00 54.50 95 GLN A O 1
ATOM 730 N N . GLU A 1 96 ? -12.619 -0.182 20.480 1.00 56.31 96 GLU A N 1
ATOM 731 C CA . GLU A 1 96 ? -11.485 0.292 21.305 1.00 56.31 96 GLU A CA 1
ATOM 732 C C . GLU A 1 96 ? -10.098 -0.342 21.156 1.00 56.31 96 GLU A C 1
ATOM 734 O O . GLU A 1 96 ? -9.169 0.148 21.793 1.00 56.31 96 GLU A O 1
ATOM 739 N N . GLU A 1 97 ? -9.859 -1.269 20.235 1.00 66.25 97 GLU A N 1
ATOM 740 C CA . GLU A 1 97 ? -8.473 -1.666 19.952 1.00 66.25 97 GLU A CA 1
ATOM 741 C C . GLU A 1 97 ? -7.818 -0.674 18.980 1.00 66.25 97 GLU A C 1
ATOM 743 O O . GLU A 1 97 ? -8.048 -0.670 17.765 1.00 66.25 97 GLU A O 1
ATOM 748 N N . ALA A 1 98 ? -7.011 0.239 19.527 1.00 77.88 98 ALA A N 1
ATOM 749 C CA . ALA A 1 98 ? -6.115 1.036 18.704 1.00 77.88 98 ALA A CA 1
ATOM 750 C C . ALA A 1 98 ? -5.076 0.091 18.096 1.00 77.88 98 ALA A C 1
ATOM 752 O O . ALA A 1 98 ? -4.367 -0.594 18.819 1.00 77.88 98 ALA A O 1
ATOM 753 N N . THR A 1 99 ? -4.944 0.060 16.774 1.00 90.19 99 THR A N 1
ATOM 754 C CA . THR A 1 99 ? -3.878 -0.725 16.140 1.00 90.19 99 THR A CA 1
ATOM 755 C C . THR A 1 99 ? -2.779 0.192 15.633 1.00 90.19 99 THR A C 1
ATOM 757 O O . THR A 1 99 ? -3.077 1.231 15.030 1.00 90.19 99 THR A O 1
ATOM 760 N N . ARG A 1 100 ? -1.525 -0.207 15.829 1.00 93.31 100 ARG A N 1
ATOM 761 C CA . ARG A 1 100 ? -0.330 0.511 15.385 1.00 93.31 100 ARG A CA 1
ATOM 762 C C . ARG A 1 100 ? 0.173 -0.042 14.060 1.00 93.31 100 ARG A C 1
ATOM 764 O O . ARG A 1 100 ? 0.267 -1.253 13.888 1.00 93.31 100 ARG A O 1
ATOM 771 N N . CYS A 1 101 ? 0.539 0.842 13.139 1.00 96.00 101 CYS A N 1
ATOM 772 C CA . CYS A 1 101 ? 1.240 0.438 11.926 1.00 96.00 101 CYS A CA 1
ATOM 773 C C . CYS A 1 101 ? 2.710 0.094 12.226 1.00 96.00 101 CYS A C 1
ATOM 775 O O . CYS A 1 101 ? 3.433 0.915 12.796 1.00 96.00 101 CYS A O 1
ATOM 777 N N . LEU A 1 102 ? 3.163 -1.095 11.828 1.00 95.94 102 LEU A N 1
ATOM 778 C CA . LEU A 1 102 ? 4.549 -1.550 11.971 1.00 95.94 102 LEU A CA 1
ATOM 779 C C . LEU A 1 102 ? 5.391 -1.253 10.717 1.00 95.94 102 LEU A C 1
ATOM 781 O O . LEU A 1 102 ? 4.870 -1.008 9.629 1.00 95.94 102 LEU A O 1
ATOM 785 N N . LEU A 1 103 ? 6.721 -1.301 10.864 1.00 96.00 103 LEU A N 1
ATOM 786 C CA . LEU A 1 103 ? 7.682 -1.037 9.776 1.00 96.00 103 LEU A CA 1
ATOM 787 C C . LEU A 1 103 ? 7.589 -2.038 8.617 1.00 96.00 103 LEU A C 1
ATOM 789 O O . LEU A 1 103 ? 7.989 -1.738 7.496 1.00 96.00 103 LEU A O 1
ATOM 793 N N . ASP A 1 104 ? 7.057 -3.229 8.866 1.00 94.62 104 ASP A N 1
ATOM 794 C CA . ASP A 1 104 ? 6.847 -4.248 7.841 1.00 94.62 104 ASP A CA 1
ATOM 795 C C . ASP A 1 104 ? 5.481 -4.108 7.134 1.00 94.62 104 ASP A C 1
ATOM 797 O O . ASP A 1 104 ? 5.120 -4.943 6.300 1.00 94.62 104 ASP A O 1
ATOM 801 N N . GLY A 1 105 ? 4.712 -3.064 7.466 1.00 94.12 105 GLY A N 1
ATOM 802 C CA . GLY A 1 105 ? 3.394 -2.777 6.907 1.00 94.12 105 GLY A CA 1
ATOM 803 C C . GLY A 1 105 ? 2.258 -3.616 7.498 1.00 94.12 105 GLY A C 1
ATOM 804 O O . GLY A 1 105 ? 1.179 -3.662 6.902 1.00 94.12 105 GLY A O 1
ATOM 805 N N . THR A 1 106 ? 2.479 -4.302 8.626 1.00 94.75 106 THR A N 1
ATOM 806 C CA . THR A 1 106 ? 1.422 -4.987 9.389 1.00 94.75 106 THR A CA 1
ATOM 807 C C . THR A 1 106 ? 0.813 -4.098 10.470 1.00 94.75 106 THR A C 1
ATOM 809 O O . THR A 1 106 ? 1.321 -3.023 10.790 1.00 94.75 106 THR A O 1
ATOM 812 N N . TRP A 1 107 ? -0.319 -4.549 11.007 1.00 93.06 107 TRP A N 1
ATOM 813 C CA . TRP A 1 107 ? -1.022 -3.901 12.106 1.00 93.06 107 TRP A CA 1
ATOM 814 C C . TRP A 1 107 ? -0.803 -4.695 13.389 1.00 93.06 107 TRP A C 1
ATOM 816 O O . TRP A 1 107 ? -1.101 -5.887 13.421 1.00 93.06 107 TRP A O 1
ATOM 826 N N . ASP A 1 108 ? -0.326 -4.018 14.427 1.00 91.94 108 ASP A N 1
ATOM 827 C CA . ASP A 1 108 ? -0.219 -4.553 15.782 1.00 91.94 108 ASP A CA 1
ATOM 828 C C . ASP A 1 108 ? -1.397 -4.071 16.626 1.00 91.94 108 ASP A C 1
ATOM 830 O O . ASP A 1 108 ? -1.717 -2.880 16.611 1.00 91.94 108 ASP A O 1
ATOM 834 N N . VAL A 1 109 ? -2.065 -4.984 17.325 1.00 87.50 109 VAL A N 1
ATOM 835 C CA . VAL A 1 109 ? -3.218 -4.665 18.172 1.00 87.50 109 VAL A CA 1
ATOM 836 C C . VAL A 1 109 ? -2.705 -4.169 19.516 1.00 87.50 109 VAL A C 1
ATOM 838 O O . VAL A 1 109 ? -2.055 -4.915 20.243 1.00 87.50 109 VAL A O 1
ATOM 841 N N . LEU A 1 110 ? -3.005 -2.916 19.863 1.00 82.75 110 LEU A N 1
ATOM 842 C CA . LEU A 1 110 ? -2.730 -2.411 21.202 1.00 82.75 110 LEU A CA 1
ATOM 843 C C . LEU A 1 110 ? -3.917 -2.780 22.085 1.00 82.75 110 LEU A C 1
ATOM 845 O O . LEU A 1 110 ? -5.007 -2.222 21.937 1.00 82.75 110 LEU A O 1
ATOM 849 N N . LEU A 1 111 ? -3.693 -3.728 22.990 1.00 73.25 111 LEU A N 1
ATOM 850 C CA . LEU A 1 111 ? -4.622 -3.992 24.079 1.00 73.25 111 LEU A CA 1
ATOM 851 C C . LEU A 1 111 ? -4.583 -2.788 25.027 1.00 73.25 111 LEU A C 1
ATOM 853 O O . LEU A 1 111 ? -3.505 -2.344 25.426 1.00 73.25 111 LEU A O 1
ATOM 857 N N . ASP A 1 112 ? -5.751 -2.234 25.348 1.00 65.19 112 ASP A N 1
ATOM 858 C CA . ASP A 1 112 ? -5.877 -1.212 26.386 1.00 65.19 112 ASP A CA 1
ATOM 859 C C . ASP A 1 112 ? -5.620 -1.891 27.740 1.00 65.19 112 ASP A C 1
ATOM 861 O O . ASP A 1 112 ? -6.499 -2.562 28.282 1.00 65.19 112 ASP A O 1
ATOM 865 N N . GLU A 1 113 ? -4.395 -1.785 28.264 1.00 57.66 113 GLU A N 1
ATOM 866 C CA . GLU A 1 113 ? -4.060 -2.157 29.646 1.00 57.66 113 GLU A CA 1
ATOM 867 C C . GLU A 1 113 ? -4.720 -1.155 30.604 1.00 57.66 113 GLU A C 1
ATOM 869 O O . GLU A 1 113 ? -4.073 -0.303 31.213 1.00 57.66 113 GLU A O 1
ATOM 874 N N . ARG A 1 114 ? -6.047 -1.210 30.699 1.00 58.81 114 ARG A N 1
ATOM 875 C CA . ARG A 1 114 ? -6.806 -0.477 31.705 1.00 58.81 114 ARG A CA 1
ATOM 876 C C . ARG A 1 114 ? -6.996 -1.381 32.922 1.00 58.81 114 ARG A C 1
ATOM 878 O O . ARG A 1 114 ? -8.044 -2.015 33.053 1.00 58.81 114 ARG A O 1
ATOM 885 N N . ASP A 1 115 ? -5.954 -1.439 33.752 1.00 45.84 115 ASP A N 1
ATOM 886 C CA . ASP A 1 115 ? -6.022 -1.866 35.162 1.00 45.84 115 ASP A CA 1
ATOM 887 C C . ASP A 1 115 ? -6.807 -0.849 36.013 1.00 45.84 115 ASP A C 1
ATOM 889 O O . ASP A 1 115 ? -6.609 0.379 35.829 1.00 45.84 115 ASP A O 1
#

Foldseek 3Di:
DDDDDDDDDDDPPPPDPDPDPDDDPPDDDPPPPPPQFADDPPDTHDAQAWADDPPFIWGQHPNRDTDGDPFWHQKADDPNDGDGAQDWDDDPVVPDFIWGIHRNRDTHTDDPPPD

pLDDT: mean 79.26, std 17.83, range [32.53, 97.75]